Protein AF-A0A7V8DCY7-F1 (afdb_monomer_lite)

Radius of gyration: 18.07 Å; chains: 1; bounding box: 47×46×44 Å

Secondary structure (DSSP, 8-state):
---TT-SSSS--TTGGGEEEE-SSEEEEEEPTT--SS--TT----HHHHGGGG-TT-SS--EESS---TT--EEEEEESSHHHHHHHHHHHHTT-----EEEEEES--SSSEEEEE--EEEEE-STT-EEEEE-TTTPBP-EEEEEEEEEETTEEEEEEEESS--TTHHHH-

Foldseek 3Di:
DDDPQDDDPDRPDQVVQFPDDDPWKTKGFFAAQAFQDDDPVRDDHPVVCQVSVLPPPPDGWAFLDGDGRRDTGITMTTNDPVSSVVSVVCVVVLVDKDKDKDKDFADDPDQKDKDWFFWDWADDPPRDIDIEGDPPPGHTWMKIWGFPDDDDRMTIIIIITSDDDVCRVVRD

pLDDT: mean 90.4, std 14.46, range [32.84, 98.56]

Sequence (172 aa):
MTMPFCEGANDSGLAGRVLYRDAMMLILNKPAGMPVHAGPSGEITLEHGLDSLRFGLPTRPGLAHRLDRDTSGCLVLGRHRRALRRLGQLFIARRVEKTYWAVVQGEPDDAVGTIDLPLAKVSLHKSRWQMKVDTTVGQTAITDYRVVARRGGLTWLALHPRTGRTHQIRVH

Structure (mmCIF, N/CA/C/O backbone):
data_AF-A0A7V8DCY7-F1
#
_entry.id   AF-A0A7V8DCY7-F1
#
loop_
_atom_site.group_PDB
_atom_site.id
_atom_site.type_symbol
_atom_site.label_atom_id
_atom_site.label_alt_id
_atom_site.label_comp_id
_atom_site.label_asym_id
_atom_site.label_entity_id
_atom_site.label_seq_id
_atom_site.pdbx_PDB_ins_code
_atom_site.Cartn_x
_atom_site.Cartn_y
_atom_site.Cartn_z
_atom_site.occupancy
_atom_site.B_iso_or_equiv
_atom_site.auth_seq_id
_atom_site.auth_comp_id
_atom_site.auth_asym_id
_atom_site.auth_atom_id
_atom_site.pdbx_PDB_model_num
ATOM 1 N N . MET A 1 1 ? 26.398 -19.282 1.207 1.00 38.00 1 MET A N 1
ATOM 2 C CA . MET A 1 1 ? 25.401 -18.279 1.630 1.00 38.00 1 MET A CA 1
ATOM 3 C C . MET A 1 1 ? 24.200 -18.424 0.712 1.00 38.00 1 MET A C 1
ATOM 5 O O . MET A 1 1 ? 24.198 -17.897 -0.391 1.00 38.00 1 MET A O 1
ATOM 9 N N . THR A 1 2 ? 23.261 -19.282 1.090 1.00 32.84 2 THR A N 1
ATOM 10 C CA . THR A 1 2 ? 22.045 -19.582 0.330 1.00 32.84 2 THR A CA 1
ATOM 11 C C . THR A 1 2 ? 21.127 -18.363 0.379 1.00 32.84 2 THR A C 1
ATOM 13 O O . THR A 1 2 ? 20.777 -17.887 1.456 1.00 32.84 2 THR A O 1
ATOM 16 N N . MET A 1 3 ? 20.794 -17.812 -0.787 1.00 41.66 3 MET A N 1
ATOM 17 C CA . MET A 1 3 ? 19.775 -16.769 -0.914 1.00 41.66 3 MET A CA 1
ATOM 18 C C . MET A 1 3 ? 18.434 -17.326 -0.399 1.00 41.66 3 MET A C 1
ATOM 20 O O . MET A 1 3 ? 18.164 -18.506 -0.623 1.00 41.66 3 MET A O 1
ATOM 24 N N . PRO A 1 4 ? 17.568 -16.522 0.243 1.00 47.72 4 PRO A N 1
ATOM 25 C CA . PRO A 1 4 ? 16.349 -16.997 0.912 1.00 47.72 4 PRO A CA 1
ATOM 26 C C . PRO A 1 4 ? 15.229 -17.431 -0.059 1.00 47.72 4 PRO A C 1
ATOM 28 O O . PRO A 1 4 ? 14.056 -17.408 0.299 1.00 47.72 4 PRO A O 1
ATOM 31 N N . PHE A 1 5 ? 15.566 -17.778 -1.304 1.00 51.97 5 PHE A N 1
ATOM 32 C CA . PHE A 1 5 ? 14.606 -18.189 -2.328 1.00 51.97 5 PHE A CA 1
ATOM 33 C C . PHE A 1 5 ? 14.240 -19.680 -2.254 1.00 51.97 5 PHE A C 1
ATOM 35 O O . PHE A 1 5 ? 13.177 -20.059 -2.733 1.00 51.97 5 PHE A O 1
ATOM 42 N N . CYS A 1 6 ? 15.014 -20.509 -1.549 1.00 42.25 6 CYS A N 1
ATOM 43 C CA . CYS A 1 6 ? 14.731 -21.939 -1.461 1.00 42.25 6 CYS A CA 1
ATOM 44 C C . CYS A 1 6 ? 14.059 -22.327 -0.139 1.00 42.25 6 CYS A C 1
ATOM 46 O O . CYS A 1 6 ? 14.753 -22.528 0.850 1.00 42.25 6 CYS A O 1
ATOM 48 N N . GLU A 1 7 ? 12.733 -22.493 -0.157 1.00 36.22 7 GLU A N 1
ATOM 49 C CA . GLU A 1 7 ? 12.062 -23.680 0.405 1.00 36.22 7 GLU A CA 1
ATOM 50 C C . GLU A 1 7 ? 10.576 -23.710 -0.008 1.00 36.22 7 GLU A C 1
ATOM 52 O O . GLU A 1 7 ? 9.748 -22.933 0.466 1.00 36.22 7 GLU A O 1
ATOM 57 N N . GLY A 1 8 ? 10.256 -24.609 -0.946 1.00 33.50 8 GLY A N 1
ATOM 58 C CA . GLY A 1 8 ? 8.914 -24.863 -1.480 1.00 33.50 8 GLY A CA 1
ATOM 59 C C . GLY A 1 8 ? 8.964 -25.217 -2.970 1.00 33.50 8 GLY A C 1
ATOM 60 O O . GLY A 1 8 ? 9.454 -24.431 -3.773 1.00 33.50 8 GLY A O 1
ATOM 61 N N . ALA A 1 9 ? 8.508 -26.418 -3.334 1.00 37.97 9 ALA A N 1
ATOM 62 C CA . ALA A 1 9 ? 8.614 -27.001 -4.676 1.00 37.97 9 ALA A CA 1
ATOM 63 C C . ALA A 1 9 ? 8.149 -26.040 -5.801 1.00 37.97 9 ALA A C 1
ATOM 65 O O . ALA A 1 9 ? 7.036 -25.523 -5.741 1.00 37.97 9 ALA A O 1
ATOM 66 N N . ASN A 1 10 ? 8.996 -25.854 -6.827 1.00 41.66 10 ASN A N 1
ATOM 67 C CA . ASN A 1 10 ? 8.960 -24.841 -7.908 1.00 41.66 10 ASN A CA 1
ATOM 68 C C . ASN A 1 10 ? 9.495 -23.437 -7.545 1.00 41.66 10 ASN A C 1
ATOM 70 O O . ASN A 1 10 ? 8.791 -22.435 -7.694 1.00 41.66 10 ASN A O 1
ATOM 74 N N . ASP A 1 11 ? 10.773 -23.327 -7.159 1.00 47.84 11 ASP A N 1
ATOM 75 C CA . ASP A 1 11 ? 11.427 -22.022 -6.982 1.00 47.84 11 ASP A CA 1
ATOM 76 C C . ASP A 1 11 ? 11.676 -21.324 -8.333 1.00 47.84 11 ASP A C 1
ATOM 78 O O . ASP A 1 11 ? 12.692 -21.503 -9.002 1.00 47.84 11 ASP A O 1
ATOM 82 N N . SER A 1 12 ? 10.700 -20.522 -8.752 1.00 60.16 12 SER A N 1
ATOM 83 C CA . SER A 1 12 ? 10.830 -19.549 -9.843 1.00 60.16 12 SER A CA 1
ATOM 84 C C . SER A 1 12 ? 11.024 -18.121 -9.303 1.00 60.16 12 SER A C 1
ATOM 86 O O . SER A 1 12 ? 10.757 -17.140 -10.003 1.00 60.16 12 SER A O 1
ATOM 88 N N . GLY A 1 13 ? 11.485 -17.976 -8.051 1.00 83.38 13 GLY A N 1
ATOM 89 C CA . GLY A 1 13 ? 11.756 -16.693 -7.409 1.00 83.38 13 GLY A CA 1
ATOM 90 C C . GLY A 1 13 ? 10.563 -15.731 -7.454 1.00 83.38 13 GLY A C 1
ATOM 91 O O . GLY A 1 13 ? 9.409 -16.108 -7.239 1.00 83.38 13 GLY A O 1
ATOM 92 N N . LEU A 1 14 ? 10.816 -14.455 -7.764 1.00 89.12 14 LEU A N 1
ATOM 93 C CA . LEU A 1 14 ? 9.737 -13.478 -7.968 1.00 89.12 14 LEU A CA 1
ATOM 94 C C . LEU A 1 14 ? 8.879 -13.776 -9.207 1.00 89.12 14 LEU A C 1
ATOM 96 O O . LEU A 1 14 ? 7.719 -13.363 -9.240 1.00 89.12 14 LEU A O 1
ATOM 100 N N . ALA A 1 15 ? 9.410 -14.471 -10.218 1.00 91.94 15 ALA A N 1
ATOM 101 C CA . ALA A 1 15 ? 8.666 -14.760 -11.443 1.00 91.94 15 ALA A CA 1
ATOM 102 C C . ALA A 1 15 ? 7.483 -15.703 -11.175 1.00 91.94 15 ALA A C 1
ATOM 104 O O . ALA A 1 15 ? 6.398 -15.478 -11.708 1.00 91.94 15 ALA A O 1
ATOM 105 N N . GLY A 1 16 ? 7.648 -16.669 -10.263 1.00 93.50 16 GLY A N 1
ATOM 106 C CA . GLY A 1 16 ? 6.566 -17.545 -9.793 1.00 93.50 16 GLY A CA 1
ATOM 107 C C . GLY A 1 16 ? 5.458 -16.826 -9.011 1.00 93.50 16 GLY A C 1
ATOM 108 O O . GLY A 1 16 ? 4.419 -17.411 -8.723 1.00 93.50 16 GLY A O 1
ATOM 109 N N . ARG A 1 17 ? 5.648 -15.544 -8.668 1.00 95.31 17 ARG A N 1
ATOM 110 C CA . ARG A 1 17 ? 4.681 -14.717 -7.926 1.00 95.31 17 ARG A CA 1
ATOM 111 C C . ARG A 1 17 ? 3.941 -13.715 -8.811 1.00 95.31 17 ARG A C 1
ATOM 113 O O . ARG A 1 17 ? 3.215 -12.872 -8.286 1.00 95.31 17 ARG A O 1
ATOM 120 N N . VAL A 1 18 ? 4.127 -13.758 -10.129 1.00 97.31 18 VAL A N 1
ATOM 121 C CA . VAL A 1 18 ? 3.434 -12.862 -11.062 1.00 97.31 18 VAL A CA 1
ATOM 122 C C . VAL A 1 18 ? 1.967 -13.278 -11.184 1.00 97.31 18 VAL A C 1
ATOM 124 O O . VAL A 1 18 ? 1.658 -14.347 -11.694 1.00 97.31 18 VAL A O 1
ATOM 127 N N . LEU A 1 19 ? 1.063 -12.405 -10.738 1.00 98.19 19 LEU A N 1
ATOM 128 C CA . LEU A 1 19 ? -0.389 -12.552 -10.887 1.00 98.19 19 LEU A CA 1
ATOM 129 C C . LEU A 1 19 ? -0.879 -12.067 -12.252 1.00 98.19 19 LEU A C 1
ATOM 131 O O . LEU A 1 19 ? -1.858 -12.576 -12.786 1.00 98.19 19 LEU A O 1
ATOM 135 N N . TYR A 1 20 ? -0.216 -11.051 -12.804 1.00 98.38 20 TYR A N 1
ATOM 136 C CA . TYR A 1 20 ? -0.588 -10.450 -14.080 1.00 98.38 20 TYR A CA 1
ATOM 137 C C . TYR A 1 20 ? 0.631 -9.845 -14.773 1.00 98.38 20 TYR A C 1
ATOM 139 O O . TYR A 1 20 ? 1.508 -9.269 -14.121 1.00 98.38 20 TYR A O 1
ATOM 147 N N . ARG A 1 21 ? 0.666 -9.941 -16.104 1.00 97.81 21 ARG A N 1
ATOM 148 C CA . ARG A 1 21 ? 1.699 -9.351 -16.958 1.00 97.81 21 ARG A CA 1
ATOM 149 C C . ARG A 1 21 ? 1.102 -8.917 -18.289 1.00 97.81 21 ARG A C 1
ATOM 151 O O . ARG A 1 21 ? 0.594 -9.751 -19.029 1.00 97.81 21 ARG A O 1
ATOM 158 N N . ASP A 1 22 ? 1.300 -7.653 -18.642 1.00 97.06 22 ASP A N 1
ATOM 159 C CA . ASP A 1 22 ? 1.070 -7.136 -19.994 1.00 97.06 22 ASP A CA 1
ATOM 160 C C . ASP A 1 22 ? 2.268 -6.303 -20.474 1.00 97.06 22 ASP A C 1
ATOM 162 O O . ASP A 1 22 ? 3.339 -6.339 -19.866 1.00 97.06 22 ASP A O 1
ATOM 166 N N . ALA A 1 23 ? 2.131 -5.576 -21.584 1.00 95.62 23 ALA A N 1
ATOM 167 C CA . ALA A 1 23 ? 3.198 -4.730 -22.122 1.00 95.62 23 ALA A CA 1
ATOM 168 C C . ALA A 1 23 ? 3.614 -3.580 -21.177 1.00 95.62 23 ALA A C 1
ATOM 170 O O . ALA A 1 23 ? 4.762 -3.139 -21.212 1.00 95.62 23 ALA A O 1
ATOM 171 N N . MET A 1 24 ? 2.705 -3.111 -20.322 1.00 96.31 24 MET A N 1
ATOM 172 C CA . MET A 1 24 ? 2.863 -1.929 -19.478 1.00 96.31 24 MET A CA 1
ATOM 173 C C . MET A 1 24 ? 3.286 -2.275 -18.048 1.00 96.31 24 MET A C 1
ATOM 175 O O . MET A 1 24 ? 4.144 -1.594 -17.480 1.00 96.31 24 MET A O 1
ATOM 179 N N . MET A 1 25 ? 2.694 -3.302 -17.442 1.00 97.75 25 MET A N 1
ATOM 180 C CA . MET A 1 25 ? 2.800 -3.560 -16.009 1.00 97.75 25 MET A CA 1
ATOM 181 C C . MET A 1 25 ? 2.947 -5.037 -15.650 1.00 97.75 25 MET A C 1
ATOM 183 O O . MET A 1 25 ? 2.635 -5.941 -16.428 1.00 97.75 25 MET A O 1
ATOM 187 N N . LEU A 1 26 ? 3.426 -5.254 -14.428 1.00 98.25 26 LEU A N 1
ATOM 188 C CA . LEU A 1 26 ? 3.359 -6.525 -13.717 1.00 98.25 26 LEU A CA 1
ATOM 189 C C . LEU A 1 26 ? 2.562 -6.316 -12.431 1.00 98.25 26 LEU A C 1
ATOM 191 O O . LEU A 1 26 ? 2.677 -5.263 -11.802 1.00 98.25 26 LEU A O 1
ATOM 195 N N . ILE A 1 27 ? 1.814 -7.330 -12.011 1.00 98.31 27 ILE A N 1
ATOM 196 C CA . ILE A 1 27 ? 1.249 -7.401 -10.663 1.00 98.31 27 ILE A CA 1
ATOM 197 C C . ILE A 1 27 ? 1.851 -8.623 -9.988 1.00 98.31 27 ILE A C 1
ATOM 199 O O . ILE A 1 27 ? 1.743 -9.732 -10.507 1.00 98.31 27 ILE A O 1
ATOM 203 N N . LEU A 1 28 ? 2.500 -8.416 -8.846 1.00 97.88 28 LEU A N 1
ATOM 204 C CA . LEU A 1 28 ? 3.056 -9.485 -8.025 1.00 97.88 28 LEU A CA 1
ATOM 205 C C . LEU A 1 28 ? 2.138 -9.808 -6.851 1.00 97.88 28 LEU A C 1
ATOM 207 O O . LEU A 1 28 ? 1.537 -8.906 -6.271 1.00 97.88 28 LEU A O 1
ATOM 211 N N . ASN A 1 29 ? 2.129 -11.071 -6.434 1.00 97.56 29 ASN A N 1
ATOM 212 C CA . ASN A 1 29 ? 1.706 -11.479 -5.102 1.00 97.56 29 ASN A CA 1
ATOM 213 C C . ASN A 1 29 ? 2.886 -11.334 -4.128 1.00 97.56 29 ASN A C 1
ATOM 215 O O . ASN A 1 29 ? 3.695 -12.259 -3.962 1.00 97.56 29 ASN A O 1
ATOM 219 N N . LYS A 1 30 ? 3.023 -10.154 -3.511 1.00 96.25 30 LYS A N 1
ATOM 220 C CA . LYS A 1 30 ? 4.075 -9.896 -2.523 1.00 96.25 30 LYS A CA 1
ATOM 221 C C . LYS A 1 30 ? 3.838 -10.772 -1.285 1.00 96.25 30 LYS A C 1
ATOM 223 O O . LYS A 1 30 ? 2.760 -10.685 -0.697 1.00 96.25 30 LYS A O 1
ATOM 228 N N . PRO A 1 31 ? 4.826 -11.562 -0.827 1.00 94.44 31 PRO A N 1
ATOM 229 C CA . PRO A 1 31 ? 4.712 -12.257 0.450 1.00 94.44 31 PRO A CA 1
ATOM 230 C C . PRO A 1 31 ? 4.759 -11.269 1.625 1.00 94.44 31 PRO A C 1
ATOM 232 O O . PRO A 1 31 ? 5.367 -10.196 1.536 1.00 94.44 31 PRO A O 1
ATOM 235 N N . ALA A 1 32 ? 4.145 -11.642 2.747 1.00 93.44 32 ALA A N 1
ATOM 236 C CA . ALA A 1 32 ? 4.384 -10.975 4.025 1.00 93.44 32 ALA A CA 1
ATOM 237 C C . ALA A 1 32 ? 5.833 -11.220 4.492 1.00 93.44 32 ALA A C 1
ATOM 239 O O . ALA A 1 32 ? 6.480 -12.174 4.063 1.00 93.44 32 ALA A O 1
ATOM 240 N N . GLY A 1 33 ? 6.362 -10.336 5.336 1.00 91.50 33 GLY A N 1
ATOM 241 C CA . GLY A 1 33 ? 7.722 -10.414 5.877 1.00 91.50 33 GLY A CA 1
ATOM 242 C C . GLY A 1 33 ? 8.816 -9.889 4.941 1.00 91.50 33 GLY A C 1
ATOM 243 O O . GLY A 1 33 ? 9.933 -9.661 5.393 1.00 91.50 33 GLY A O 1
ATOM 244 N N . MET A 1 34 ? 8.506 -9.631 3.666 1.00 90.56 34 MET A N 1
ATOM 245 C CA . MET A 1 34 ? 9.460 -9.095 2.694 1.00 90.56 34 MET A CA 1
ATOM 246 C C . MET A 1 34 ? 9.287 -7.576 2.522 1.00 90.56 34 MET A C 1
ATOM 248 O O . MET A 1 34 ? 8.226 -7.130 2.054 1.00 90.56 34 MET A O 1
ATOM 252 N N . PRO A 1 35 ? 10.304 -6.760 2.853 1.00 91.56 35 PRO A N 1
ATOM 253 C CA . PRO A 1 35 ? 10.268 -5.326 2.609 1.00 91.56 35 PRO A CA 1
ATOM 254 C C . PRO A 1 35 ? 10.375 -5.026 1.111 1.00 91.56 35 PRO A C 1
ATOM 256 O O . PRO A 1 35 ? 11.078 -5.700 0.358 1.00 91.56 35 PRO A O 1
ATOM 259 N N . VAL A 1 36 ? 9.663 -3.988 0.670 1.00 91.44 36 VAL A N 1
ATOM 260 C CA . VAL A 1 36 ? 9.699 -3.550 -0.731 1.00 91.44 36 VAL A CA 1
ATOM 261 C C . VAL A 1 36 ? 10.990 -2.785 -1.038 1.00 91.44 36 VAL A C 1
ATOM 263 O O . VAL A 1 36 ? 11.652 -3.106 -2.016 1.00 91.44 36 VAL A O 1
ATOM 266 N N . HIS A 1 37 ? 11.362 -1.834 -0.177 1.00 86.19 37 HIS A N 1
ATOM 267 C CA . HIS A 1 37 ? 12.534 -0.961 -0.310 1.00 86.19 37 HIS A CA 1
ATOM 268 C C . HIS A 1 37 ? 13.461 -1.094 0.898 1.00 86.19 37 HIS A C 1
ATOM 270 O O . HIS A 1 37 ? 13.004 -1.482 1.977 1.00 86.19 37 HIS A O 1
ATOM 276 N N . ALA A 1 38 ? 14.737 -0.735 0.726 1.00 78.88 38 ALA A N 1
ATOM 277 C CA . ALA A 1 38 ? 15.737 -0.810 1.789 1.00 78.88 38 ALA A CA 1
ATOM 278 C C . ALA A 1 38 ? 15.348 0.074 2.983 1.00 78.88 38 ALA A C 1
ATOM 280 O O . ALA A 1 38 ? 15.096 1.273 2.844 1.00 78.88 38 ALA A O 1
ATOM 281 N N . GLY A 1 39 ? 15.282 -0.545 4.161 1.00 72.38 39 GLY A N 1
ATOM 282 C CA . GLY A 1 39 ? 15.189 0.152 5.437 1.00 72.38 39 GLY A CA 1
ATOM 2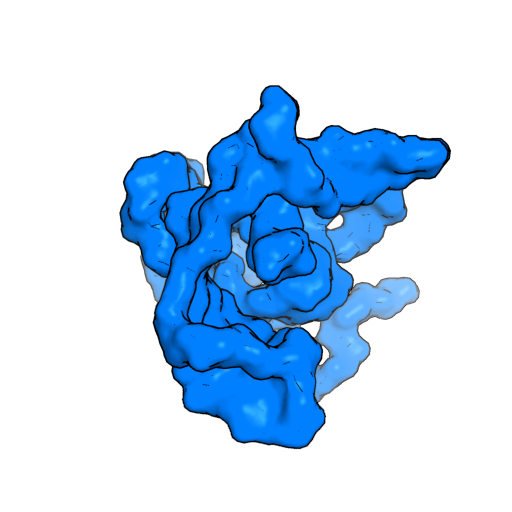83 C C . GLY A 1 39 ? 16.575 0.470 6.015 1.00 72.38 39 GLY A C 1
ATOM 284 O O . GLY A 1 39 ? 17.591 0.069 5.446 1.00 72.38 39 GLY A O 1
ATOM 285 N N . PRO A 1 40 ? 16.637 1.131 7.186 1.00 67.12 40 PRO A N 1
ATOM 286 C CA . PRO A 1 40 ? 17.898 1.450 7.872 1.00 67.12 40 PRO A CA 1
ATOM 287 C C . PRO A 1 40 ? 18.753 0.222 8.228 1.00 67.12 40 PRO A C 1
ATOM 289 O O . PRO A 1 40 ? 19.946 0.341 8.470 1.00 67.12 40 PRO A O 1
ATOM 292 N N . SER A 1 41 ? 18.124 -0.949 8.286 1.00 68.75 41 SER A N 1
ATOM 293 C CA . SER A 1 41 ? 18.682 -2.260 8.622 1.00 68.75 41 SER A CA 1
ATOM 294 C C . SER A 1 41 ? 19.491 -2.913 7.496 1.00 68.75 41 SER A C 1
ATOM 296 O O . SER A 1 41 ? 20.135 -3.925 7.754 1.00 68.75 41 SER A O 1
ATOM 298 N N . GLY A 1 42 ? 19.448 -2.391 6.260 1.00 72.19 42 GLY A N 1
ATOM 299 C CA . GLY A 1 42 ? 20.180 -2.971 5.121 1.00 72.19 42 GLY A CA 1
ATOM 300 C C . GLY A 1 42 ? 19.711 -4.376 4.711 1.00 72.19 42 GLY A C 1
ATOM 301 O O . GLY A 1 42 ? 20.457 -5.121 4.085 1.00 72.19 42 GLY A O 1
ATOM 302 N N . GLU A 1 43 ? 18.491 -4.757 5.093 1.00 80.50 43 GLU A N 1
ATOM 303 C CA . GLU A 1 43 ? 17.914 -6.074 4.814 1.00 80.50 43 GLU A CA 1
ATOM 304 C C . GLU A 1 43 ? 17.622 -6.298 3.315 1.00 80.50 43 GLU A C 1
ATOM 306 O O . GLU A 1 43 ? 17.440 -5.350 2.548 1.00 80.50 43 GLU A O 1
ATOM 311 N N . ILE A 1 44 ? 17.568 -7.569 2.892 1.00 84.62 44 ILE A N 1
ATOM 312 C CA . ILE A 1 44 ? 17.211 -7.947 1.516 1.00 84.62 44 ILE A CA 1
ATOM 313 C C . ILE A 1 44 ? 15.754 -7.556 1.249 1.00 84.62 44 ILE A C 1
ATOM 315 O O . ILE A 1 44 ? 14.848 -7.858 2.024 1.00 84.62 44 ILE A O 1
ATOM 319 N N . THR A 1 45 ? 15.528 -6.907 0.111 1.00 92.06 45 THR A N 1
ATOM 320 C CA . THR A 1 45 ? 14.223 -6.371 -0.301 1.00 92.06 45 THR A CA 1
ATOM 321 C C . THR A 1 45 ? 13.781 -6.936 -1.639 1.00 92.06 45 THR A C 1
ATOM 323 O O . THR A 1 45 ? 14.593 -7.433 -2.421 1.00 92.06 45 THR A O 1
ATOM 326 N N . LEU A 1 46 ? 12.494 -6.773 -1.949 1.00 93.06 46 LEU A N 1
ATOM 327 C CA . LEU A 1 46 ? 11.932 -7.139 -3.247 1.00 93.06 46 LEU A CA 1
ATOM 328 C C . LEU A 1 46 ? 12.653 -6.441 -4.415 1.00 93.06 46 LEU A C 1
ATOM 330 O O . LEU A 1 46 ? 12.821 -7.048 -5.471 1.00 93.06 46 LEU A O 1
ATOM 334 N N . GLU A 1 47 ? 13.141 -5.207 -4.224 1.00 92.88 47 GLU A N 1
ATOM 335 C CA . GLU A 1 47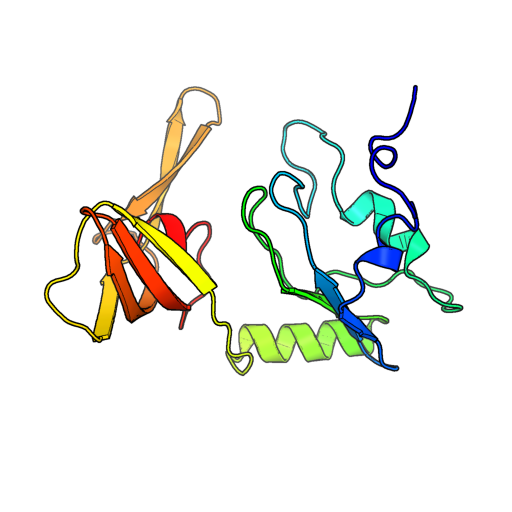 ? 13.915 -4.475 -5.240 1.00 92.88 47 GLU A CA 1
ATOM 336 C C . GLU A 1 47 ? 15.162 -5.205 -5.739 1.00 92.88 47 GLU A C 1
ATOM 338 O O . GLU A 1 47 ? 15.534 -5.034 -6.902 1.00 92.88 47 GLU A O 1
ATOM 343 N N . HIS A 1 48 ? 15.790 -6.029 -4.898 1.00 91.06 48 HIS A N 1
ATOM 344 C CA . HIS A 1 48 ? 16.973 -6.800 -5.282 1.00 91.06 48 HIS A CA 1
ATOM 345 C C . HIS A 1 48 ? 16.642 -7.891 -6.308 1.00 91.06 48 HIS A C 1
ATOM 347 O O . HIS A 1 48 ? 17.494 -8.265 -7.107 1.00 91.06 48 HIS A O 1
ATOM 353 N N . GLY A 1 49 ? 15.399 -8.380 -6.327 1.00 91.75 49 GLY A N 1
ATOM 354 C CA . GLY A 1 49 ? 14.956 -9.417 -7.258 1.00 91.75 49 GLY A CA 1
ATOM 355 C C . GLY A 1 49 ? 14.362 -8.888 -8.567 1.00 91.75 49 GLY A C 1
ATOM 356 O O . GLY A 1 49 ? 14.079 -9.690 -9.457 1.00 91.75 49 GLY A O 1
ATOM 357 N N . LEU A 1 50 ? 14.147 -7.573 -8.721 1.00 94.50 50 LEU A N 1
ATOM 358 C CA . LEU A 1 50 ? 13.402 -7.017 -9.865 1.00 94.50 50 LEU A CA 1
ATOM 359 C C . LEU A 1 50 ? 14.069 -7.271 -11.222 1.00 94.50 50 LEU A C 1
ATOM 361 O O . LEU A 1 50 ? 13.379 -7.307 -12.239 1.00 94.50 50 LEU A O 1
ATOM 365 N N . ASP A 1 51 ? 15.383 -7.492 -11.259 1.00 94.50 51 ASP A N 1
ATOM 366 C CA . ASP A 1 51 ? 16.085 -7.852 -12.494 1.00 94.50 51 ASP A CA 1
ATOM 367 C C . ASP A 1 51 ? 15.608 -9.183 -13.091 1.00 94.50 51 ASP A C 1
ATOM 369 O O . ASP A 1 51 ? 15.538 -9.310 -14.313 1.00 94.50 51 ASP A O 1
ATOM 373 N N . SER A 1 52 ? 15.160 -10.130 -12.260 1.00 94.69 52 SER A N 1
ATOM 374 C CA . SER A 1 52 ? 14.562 -11.391 -12.731 1.00 94.69 52 SER A CA 1
ATOM 375 C C . SER A 1 52 ? 13.225 -11.196 -13.466 1.00 94.69 52 SER A C 1
ATOM 377 O O . SER A 1 52 ? 12.766 -12.083 -14.180 1.00 94.69 52 SER A O 1
ATOM 379 N N . LEU A 1 53 ? 12.607 -10.015 -13.345 1.00 96.06 53 LEU A N 1
ATOM 380 C CA . LEU A 1 53 ? 11.285 -9.693 -13.890 1.00 96.06 53 LEU A CA 1
ATOM 381 C C . LEU A 1 53 ? 11.339 -8.873 -15.188 1.00 96.06 53 LEU A C 1
ATOM 383 O O . LEU A 1 53 ? 10.352 -8.253 -15.587 1.00 96.06 53 LEU A O 1
ATOM 387 N N . ARG A 1 54 ? 12.490 -8.847 -15.868 1.00 95.56 54 ARG A N 1
ATOM 388 C CA . ARG A 1 54 ? 12.663 -8.142 -17.151 1.00 95.56 54 ARG A CA 1
ATOM 389 C C . ARG A 1 54 ? 11.766 -8.697 -18.251 1.00 95.56 54 ARG A C 1
ATOM 391 O O . ARG A 1 54 ? 11.227 -7.929 -19.049 1.00 95.56 54 ARG A O 1
ATOM 398 N N . PHE A 1 55 ? 11.616 -10.023 -18.303 1.00 94.44 55 PHE A N 1
ATOM 399 C CA . PHE A 1 55 ? 10.868 -10.725 -19.352 1.00 94.44 55 PHE A CA 1
ATOM 400 C C . PHE A 1 55 ? 11.231 -10.223 -20.762 1.00 94.44 55 PHE A C 1
ATOM 402 O O . PHE A 1 55 ? 10.360 -9.787 -21.516 1.00 94.44 55 PHE A O 1
ATOM 409 N N . GLY A 1 56 ? 12.532 -10.219 -21.070 1.00 91.56 56 GLY A N 1
ATOM 410 C CA . GLY A 1 56 ? 13.078 -9.790 -22.363 1.00 91.56 56 GLY A CA 1
ATOM 411 C C . GLY A 1 56 ? 13.261 -8.278 -22.542 1.00 91.56 56 GLY A C 1
ATOM 412 O O . GLY A 1 56 ? 13.746 -7.857 -23.586 1.00 91.56 56 GLY A O 1
ATOM 413 N N . LEU A 1 57 ? 12.903 -7.446 -21.556 1.00 93.81 57 LEU A N 1
ATOM 414 C CA . LEU A 1 57 ? 13.092 -5.994 -21.645 1.00 93.81 57 LEU A CA 1
ATOM 415 C C . LEU A 1 57 ? 14.497 -5.540 -21.202 1.00 93.81 57 LEU A C 1
ATOM 417 O O . LEU A 1 57 ? 15.069 -6.099 -20.258 1.00 93.81 57 LEU A O 1
ATOM 421 N N . PRO A 1 58 ? 15.035 -4.464 -21.815 1.00 92.75 58 PRO A N 1
ATOM 422 C CA . PRO A 1 58 ? 16.375 -3.954 -21.512 1.00 92.75 58 PRO A CA 1
ATOM 423 C C . PRO A 1 58 ? 16.468 -3.289 -20.137 1.00 92.75 58 PRO A C 1
ATOM 425 O O . PRO A 1 58 ? 17.560 -3.129 -19.594 1.00 92.75 58 PRO A O 1
ATOM 428 N N . THR A 1 59 ? 15.336 -2.915 -19.542 1.00 92.81 59 THR A N 1
ATOM 429 C CA . THR A 1 59 ? 15.265 -2.332 -18.203 1.00 92.81 59 THR A CA 1
ATOM 430 C C . THR A 1 59 ? 14.430 -3.211 -17.295 1.00 92.81 59 THR A C 1
ATOM 432 O O . THR A 1 59 ? 13.368 -3.691 -17.697 1.00 92.81 59 THR A O 1
ATOM 435 N N . ARG A 1 60 ? 14.882 -3.380 -16.050 1.00 95.31 60 ARG A N 1
ATOM 436 C CA . ARG A 1 60 ? 14.059 -3.993 -15.010 1.00 95.31 60 ARG A CA 1
ATOM 437 C C . ARG A 1 60 ? 12.804 -3.149 -14.752 1.00 95.31 60 ARG A C 1
ATOM 439 O O . ARG A 1 60 ? 12.865 -1.921 -14.890 1.00 95.31 60 ARG A O 1
ATOM 446 N N . PRO A 1 61 ? 11.678 -3.774 -14.383 1.00 97.31 61 PRO A N 1
ATOM 447 C CA . PRO A 1 61 ? 10.504 -3.039 -13.944 1.00 97.31 61 PRO A CA 1
ATOM 448 C C . PRO A 1 61 ? 10.809 -2.231 -12.674 1.00 97.31 61 PRO A C 1
ATOM 450 O O . PRO A 1 61 ? 11.700 -2.578 -11.900 1.00 97.31 61 PRO A O 1
ATOM 453 N N . GLY A 1 62 ? 10.056 -1.156 -12.452 1.00 96.94 62 GLY A N 1
ATOM 454 C CA . GLY A 1 62 ? 10.117 -0.361 -11.223 1.00 96.94 62 GLY A CA 1
ATOM 455 C C . GLY A 1 62 ? 8.827 -0.447 -10.416 1.00 96.94 62 GLY A C 1
ATOM 456 O O . GLY A 1 62 ? 7.797 -0.897 -10.916 1.00 96.94 62 GLY A O 1
ATOM 457 N N . LEU A 1 63 ? 8.864 0.034 -9.179 1.00 96.12 63 LEU A N 1
ATOM 458 C CA . LEU A 1 63 ? 7.721 0.035 -8.268 1.00 96.12 63 LEU A CA 1
ATOM 459 C C . LEU A 1 63 ? 6.785 1.213 -8.551 1.00 96.12 63 LEU A C 1
ATOM 461 O O . LEU A 1 63 ? 7.220 2.362 -8.576 1.00 96.12 63 LEU A O 1
ATOM 465 N N . ALA A 1 64 ? 5.495 0.934 -8.758 1.00 96.06 64 ALA A N 1
ATOM 466 C CA . ALA A 1 64 ? 4.479 1.981 -8.901 1.00 96.06 64 ALA A CA 1
ATOM 467 C C . ALA A 1 64 ? 3.929 2.455 -7.546 1.00 96.06 64 ALA A C 1
ATOM 469 O O . ALA A 1 64 ? 3.489 3.595 -7.414 1.00 96.06 64 ALA A O 1
ATOM 470 N N . HIS A 1 65 ? 3.958 1.577 -6.545 1.00 93.44 65 HIS A N 1
ATOM 471 C CA . HIS A 1 65 ? 3.639 1.864 -5.151 1.00 93.44 65 HIS A CA 1
ATOM 472 C C . HIS A 1 65 ? 4.396 0.883 -4.249 1.00 93.44 65 HIS A C 1
ATOM 474 O O . HIS A 1 65 ? 5.113 0.003 -4.724 1.00 93.44 65 HIS A O 1
ATOM 480 N N . ARG A 1 66 ? 4.206 1.021 -2.937 1.00 92.88 66 ARG A N 1
ATOM 481 C CA . ARG A 1 66 ? 4.747 0.110 -1.927 1.00 92.88 66 ARG A CA 1
ATOM 482 C C . ARG A 1 66 ? 3.632 -0.543 -1.119 1.00 92.88 66 ARG A C 1
ATOM 484 O O . ARG A 1 66 ? 2.517 -0.028 -1.045 1.00 92.88 66 ARG A O 1
ATOM 491 N N . LEU A 1 67 ? 3.983 -1.660 -0.500 1.00 94.06 67 LEU A N 1
ATOM 492 C CA . LEU A 1 67 ? 3.269 -2.292 0.603 1.00 94.06 67 LEU A CA 1
ATOM 493 C C . LEU A 1 67 ? 4.229 -2.357 1.793 1.00 94.06 67 LEU A C 1
ATOM 495 O O . LEU A 1 67 ? 5.450 -2.377 1.602 1.00 94.06 67 LEU A O 1
ATOM 499 N N . ASP A 1 68 ? 3.694 -2.374 3.010 1.00 91.81 68 ASP A N 1
ATOM 500 C CA . ASP A 1 68 ? 4.521 -2.558 4.200 1.00 91.81 68 ASP A CA 1
ATOM 501 C C . ASP A 1 68 ? 5.132 -3.967 4.221 1.00 91.81 68 ASP A C 1
ATOM 503 O O . ASP A 1 68 ? 4.668 -4.881 3.531 1.00 91.81 68 ASP A O 1
ATOM 507 N N . ARG A 1 69 ? 6.202 -4.142 5.005 1.00 91.12 69 ARG A N 1
ATOM 508 C CA . ARG A 1 69 ? 6.956 -5.402 5.094 1.00 91.12 69 ARG A CA 1
ATOM 509 C C . ARG A 1 69 ? 6.033 -6.598 5.336 1.00 91.12 69 ARG A C 1
ATOM 511 O O . ARG A 1 69 ? 6.042 -7.550 4.557 1.00 91.12 69 ARG A O 1
ATOM 518 N N . ASP A 1 70 ? 5.179 -6.502 6.347 1.00 92.19 70 ASP A N 1
ATOM 519 C CA . ASP A 1 70 ? 4.306 -7.602 6.767 1.00 92.19 70 ASP A CA 1
ATOM 520 C C . ASP A 1 70 ? 2.960 -7.636 6.025 1.00 92.19 70 ASP A C 1
ATOM 522 O O . ASP A 1 70 ? 2.179 -8.562 6.205 1.00 92.19 70 ASP A O 1
ATOM 526 N N . THR A 1 71 ? 2.691 -6.670 5.142 1.00 95.62 71 THR A N 1
ATOM 527 C CA . THR A 1 71 ? 1.497 -6.679 4.286 1.00 95.62 71 THR A CA 1
ATOM 528 C C . THR A 1 71 ? 1.761 -7.523 3.047 1.00 95.62 71 THR A C 1
ATOM 530 O O . THR A 1 71 ? 2.676 -7.218 2.290 1.00 95.62 71 THR A O 1
ATOM 533 N N . SER A 1 72 ? 0.972 -8.567 2.807 1.00 97.06 72 SER A N 1
ATOM 534 C CA . SER A 1 72 ? 1.009 -9.350 1.566 1.00 97.06 72 SER A CA 1
ATOM 535 C C . SER A 1 72 ? 0.059 -8.789 0.498 1.00 97.06 72 SER A C 1
ATOM 537 O O . SER A 1 72 ? -0.734 -7.885 0.765 1.00 97.06 72 SER A O 1
ATOM 539 N N . GLY A 1 73 ? 0.136 -9.328 -0.721 1.00 97.38 73 GLY A N 1
ATOM 540 C CA . GLY A 1 73 ? -0.858 -9.101 -1.773 1.00 97.38 73 GLY A CA 1
ATOM 541 C C . GLY A 1 73 ? -0.333 -8.343 -2.989 1.00 97.38 73 GLY A C 1
ATOM 542 O O . GLY A 1 73 ? 0.862 -8.360 -3.286 1.00 97.38 73 GLY A O 1
ATOM 543 N N . CYS A 1 74 ? -1.249 -7.710 -3.722 1.00 98.06 74 CYS A N 1
ATOM 544 C CA . CYS A 1 74 ? -0.982 -7.122 -5.033 1.00 98.06 74 CYS A CA 1
ATOM 545 C C . CYS A 1 74 ? 0.006 -5.948 -4.962 1.00 98.06 74 CYS A C 1
ATOM 547 O O . CYS A 1 74 ? -0.296 -4.893 -4.401 1.00 98.06 74 CYS A O 1
ATOM 549 N N . LEU A 1 75 ? 1.168 -6.115 -5.593 1.00 97.75 75 LEU A N 1
ATOM 550 C CA . LEU A 1 75 ? 2.173 -5.071 -5.780 1.00 97.75 75 LEU A CA 1
ATOM 551 C C . LEU A 1 75 ? 2.348 -4.780 -7.271 1.00 97.75 75 LEU A C 1
ATOM 553 O O . LEU A 1 75 ? 2.766 -5.652 -8.034 1.00 97.75 75 LEU A O 1
ATOM 557 N N . VAL A 1 76 ? 2.037 -3.552 -7.681 1.00 98.19 76 VAL A N 1
ATOM 558 C CA . VAL A 1 76 ? 2.081 -3.131 -9.085 1.00 98.19 76 VAL A CA 1
ATOM 559 C C . VAL A 1 76 ? 3.464 -2.596 -9.449 1.00 98.19 76 VAL A C 1
ATOM 561 O O . VAL A 1 76 ? 4.007 -1.705 -8.787 1.00 98.19 76 VAL A O 1
ATOM 564 N N . LEU A 1 77 ? 4.002 -3.099 -10.559 1.00 98.25 77 LEU A N 1
ATOM 565 C CA . LEU A 1 77 ? 5.260 -2.668 -11.153 1.00 98.25 77 LEU A CA 1
ATOM 566 C C . LEU A 1 77 ? 5.037 -2.109 -12.559 1.00 98.25 77 LEU A C 1
ATOM 568 O O . LEU A 1 77 ? 4.310 -2.696 -13.356 1.00 98.25 77 LEU A O 1
ATOM 572 N N . GLY A 1 78 ? 5.714 -1.015 -12.903 1.00 98.25 78 GLY A N 1
ATOM 573 C CA . GLY A 1 78 ? 5.763 -0.518 -14.279 1.00 98.25 78 GLY A CA 1
ATOM 574 C C . GLY A 1 78 ? 6.951 -1.113 -15.030 1.00 98.25 78 GLY A C 1
ATOM 575 O O . GLY A 1 78 ? 8.083 -1.015 -14.562 1.00 98.25 78 GLY A O 1
ATOM 576 N N . ARG A 1 79 ? 6.718 -1.693 -16.212 1.00 97.62 79 ARG A N 1
ATOM 577 C CA . ARG A 1 79 ? 7.753 -2.391 -17.001 1.00 97.62 79 ARG A CA 1
ATOM 578 C C . ARG A 1 79 ? 8.765 -1.464 -17.677 1.00 97.62 79 ARG A C 1
ATOM 580 O O . ARG A 1 79 ? 9.846 -1.901 -18.051 1.00 97.62 79 ARG A O 1
ATOM 587 N N . HIS A 1 80 ? 8.419 -0.190 -17.833 1.00 97.12 80 HIS A N 1
ATOM 588 C CA . HIS A 1 80 ? 9.273 0.838 -18.425 1.00 97.12 80 HIS A CA 1
ATOM 589 C C . HIS A 1 80 ? 8.899 2.234 -17.902 1.00 97.12 80 HIS A C 1
ATOM 591 O O . HIS A 1 80 ? 7.826 2.443 -17.328 1.00 97.12 80 HIS A O 1
ATOM 597 N N . ARG A 1 81 ? 9.752 3.237 -18.154 1.00 97.00 81 ARG A N 1
ATOM 598 C CA . ARG A 1 81 ? 9.607 4.610 -17.623 1.00 97.00 81 ARG A CA 1
ATOM 599 C C . ARG A 1 81 ? 8.237 5.245 -17.900 1.00 97.00 81 ARG A C 1
ATOM 601 O O . ARG A 1 81 ? 7.635 5.838 -17.009 1.00 97.00 81 ARG A O 1
ATOM 608 N N . ARG A 1 82 ? 7.715 5.098 -19.126 1.00 97.38 82 ARG A N 1
ATOM 609 C CA . ARG A 1 82 ? 6.380 5.612 -19.497 1.00 97.38 82 ARG A CA 1
ATOM 610 C C . ARG A 1 82 ? 5.251 4.938 -18.702 1.00 97.38 82 ARG A C 1
ATOM 612 O O . ARG A 1 82 ? 4.315 5.629 -18.307 1.00 97.38 82 ARG A O 1
ATOM 619 N N . ALA A 1 83 ? 5.349 3.632 -18.444 1.00 97.69 83 ALA A N 1
ATOM 620 C CA . ALA A 1 83 ? 4.378 2.910 -17.631 1.00 97.69 83 ALA A CA 1
ATOM 621 C C . ALA A 1 83 ? 4.416 3.373 -16.178 1.00 97.69 83 ALA A C 1
ATOM 623 O O . ALA A 1 83 ? 3.373 3.710 -15.632 1.00 97.69 83 ALA A O 1
ATOM 624 N N . LEU A 1 84 ? 5.611 3.495 -15.593 1.00 97.69 84 LEU A N 1
ATOM 625 C CA . LEU A 1 84 ? 5.781 4.008 -14.232 1.00 97.69 84 LEU A CA 1
ATOM 626 C C . LEU A 1 84 ? 5.173 5.393 -14.049 1.00 97.69 84 LEU A C 1
ATOM 628 O O . LEU A 1 84 ? 4.417 5.605 -13.106 1.00 97.69 84 LEU A O 1
ATOM 632 N N . ARG A 1 85 ? 5.430 6.319 -14.981 1.00 97.94 85 ARG A N 1
ATOM 633 C CA . ARG A 1 85 ? 4.827 7.657 -14.933 1.00 97.94 85 ARG A CA 1
ATOM 634 C C . ARG A 1 85 ? 3.299 7.587 -14.954 1.00 97.94 85 ARG A C 1
ATOM 636 O O . ARG A 1 85 ? 2.654 8.269 -14.166 1.00 97.94 85 ARG A O 1
ATOM 643 N N . ARG A 1 86 ? 2.717 6.770 -15.841 1.00 97.94 86 ARG A N 1
ATOM 644 C CA . ARG A 1 86 ? 1.256 6.622 -15.952 1.00 97.94 86 ARG A CA 1
ATOM 645 C C . ARG A 1 86 ? 0.654 5.994 -14.695 1.00 97.94 86 ARG A C 1
ATOM 647 O O . ARG A 1 86 ? -0.341 6.501 -14.192 1.00 97.94 86 ARG A O 1
ATOM 654 N N . LEU A 1 87 ? 1.257 4.926 -14.178 1.00 98.06 87 LEU A N 1
ATOM 655 C CA . LEU A 1 87 ? 0.809 4.267 -12.952 1.00 98.06 87 LEU A CA 1
ATOM 656 C C . LEU A 1 87 ? 0.902 5.224 -11.759 1.00 98.06 87 LEU A C 1
ATOM 658 O O . LEU A 1 87 ? -0.079 5.391 -11.043 1.00 98.06 87 LEU A O 1
ATOM 662 N N . GLY A 1 88 ? 2.023 5.934 -11.605 1.00 96.75 88 GLY A N 1
ATOM 663 C CA . GLY A 1 88 ? 2.192 6.950 -10.566 1.00 96.75 88 GLY A CA 1
ATOM 664 C C . GLY A 1 88 ? 1.114 8.035 -10.625 1.00 96.75 88 GLY A C 1
ATOM 665 O O . GLY A 1 88 ? 0.538 8.381 -9.598 1.00 96.75 88 GLY A O 1
ATOM 666 N N . GLN A 1 89 ? 0.758 8.510 -11.824 1.00 97.38 89 GLN A N 1
ATOM 667 C CA . GLN A 1 89 ? -0.351 9.454 -12.004 1.00 97.38 89 GLN A CA 1
ATOM 668 C C . GLN A 1 89 ? -1.701 8.877 -11.563 1.00 97.38 89 GLN A C 1
ATOM 670 O O . GLN A 1 89 ? -2.483 9.598 -10.952 1.00 97.38 89 GLN A O 1
ATOM 675 N N . LEU A 1 90 ? -1.978 7.595 -11.825 1.00 96.69 90 LEU A N 1
ATOM 676 C CA . LEU A 1 90 ? -3.209 6.945 -11.363 1.00 96.69 90 LEU A CA 1
ATOM 677 C C . LEU A 1 90 ? -3.258 6.841 -9.832 1.00 96.69 90 LEU A C 1
ATOM 679 O O . LEU A 1 90 ? -4.306 7.112 -9.247 1.00 96.69 90 LEU A O 1
ATOM 683 N N . PHE A 1 91 ? -2.138 6.508 -9.181 1.00 94.25 91 PHE A N 1
ATOM 684 C CA . PHE A 1 91 ? -2.049 6.472 -7.717 1.00 94.25 91 PHE A CA 1
ATOM 685 C C . PHE A 1 91 ? -2.212 7.866 -7.094 1.00 94.25 91 PHE A C 1
ATOM 687 O O . PHE A 1 91 ? -2.991 8.021 -6.155 1.00 94.25 91 PHE A O 1
ATOM 694 N N . ILE A 1 92 ? -1.534 8.886 -7.636 1.00 92.69 92 ILE A N 1
ATOM 695 C CA . ILE A 1 92 ? -1.641 10.281 -7.170 1.00 92.69 92 ILE A CA 1
ATOM 696 C C . ILE A 1 92 ? -3.073 10.799 -7.338 1.00 92.69 92 ILE A C 1
ATOM 698 O O . ILE A 1 92 ? -3.626 11.391 -6.415 1.00 92.69 92 ILE A O 1
ATOM 702 N N . ALA A 1 93 ? -3.693 10.529 -8.489 1.00 95.00 93 ALA A N 1
ATOM 703 C CA . ALA A 1 93 ? -5.066 10.929 -8.786 1.00 95.00 93 ALA A CA 1
ATOM 704 C C . ALA A 1 93 ? -6.131 10.050 -8.103 1.00 95.00 93 ALA A C 1
ATOM 706 O O . ALA A 1 93 ? -7.314 10.243 -8.363 1.00 95.00 93 ALA A O 1
ATOM 707 N N . ARG A 1 94 ? -5.736 9.075 -7.264 1.00 92.50 94 ARG A N 1
ATOM 708 C CA . ARG A 1 94 ? -6.637 8.137 -6.562 1.00 92.50 94 ARG A CA 1
ATOM 709 C C . ARG A 1 94 ? -7.601 7.391 -7.493 1.00 92.50 94 ARG A C 1
ATOM 711 O O . ARG A 1 94 ? -8.719 7.071 -7.119 1.00 92.50 94 ARG A O 1
ATOM 718 N N . ARG A 1 95 ? -7.146 7.079 -8.707 1.00 95.31 95 ARG A N 1
ATOM 719 C CA . ARG A 1 95 ? -7.895 6.295 -9.706 1.00 95.31 95 ARG A CA 1
ATOM 720 C C . ARG A 1 95 ? -7.644 4.789 -9.602 1.00 95.31 95 ARG A C 1
ATOM 722 O O . ARG A 1 95 ? -8.072 4.040 -10.473 1.00 95.31 95 ARG A O 1
ATOM 729 N N . VAL A 1 96 ? -6.887 4.368 -8.591 1.00 95.19 96 VAL A N 1
ATOM 730 C CA . VAL A 1 96 ? -6.615 2.964 -8.285 1.00 95.19 96 VAL A CA 1
ATOM 731 C C . VAL A 1 96 ? -7.387 2.606 -7.028 1.00 95.19 96 VAL A C 1
ATOM 733 O O . VAL A 1 96 ? -7.066 3.089 -5.939 1.00 95.19 96 VAL A O 1
ATOM 736 N N . GLU A 1 97 ? -8.381 1.746 -7.190 1.00 94.69 97 GLU A N 1
ATOM 737 C CA . GLU A 1 97 ? -9.103 1.148 -6.077 1.00 94.69 97 GLU A CA 1
ATOM 738 C C . GLU A 1 97 ? -8.275 0.011 -5.480 1.00 94.69 97 GLU A C 1
ATOM 740 O O . GLU A 1 97 ? -7.613 -0.751 -6.189 1.00 94.69 97 GLU A O 1
ATOM 745 N N . LYS A 1 98 ? -8.263 -0.066 -4.151 1.00 95.19 98 LYS A N 1
ATOM 746 C CA . LYS A 1 98 ? -7.521 -1.080 -3.404 1.00 95.19 98 LYS A CA 1
ATOM 747 C C . LYS A 1 98 ? -8.450 -1.660 -2.356 1.00 95.19 98 LYS A C 1
ATOM 749 O O . LYS A 1 98 ? -9.044 -0.901 -1.593 1.00 95.19 98 LYS A O 1
ATOM 754 N N . THR A 1 99 ? -8.482 -2.981 -2.279 1.00 97.94 99 THR A N 1
ATOM 755 C CA . THR A 1 99 ? -9.207 -3.715 -1.246 1.00 97.94 99 THR A CA 1
ATOM 756 C C . THR A 1 99 ? -8.200 -4.508 -0.438 1.00 97.94 99 THR A C 1
ATOM 758 O O . THR A 1 99 ? -7.428 -5.288 -0.993 1.00 97.94 99 THR A O 1
ATOM 761 N N . TYR A 1 100 ? -8.202 -4.299 0.871 1.00 98.12 100 TYR A N 1
ATOM 762 C CA . TYR A 1 100 ? -7.387 -5.046 1.816 1.00 98.12 100 TYR A CA 1
ATOM 763 C C . TYR A 1 100 ? -8.292 -5.930 2.647 1.00 98.12 100 TYR A C 1
ATOM 765 O O . TYR A 1 100 ? -9.337 -5.488 3.113 1.00 98.12 100 TYR A O 1
ATOM 773 N N . TRP A 1 101 ? -7.883 -7.172 2.849 1.00 98.25 101 TRP A N 1
ATOM 774 C CA . TRP A 1 101 ? -8.551 -8.072 3.773 1.00 98.25 101 TRP A CA 1
ATOM 775 C C . TRP A 1 101 ? -7.716 -8.196 5.035 1.00 98.25 101 TRP A C 1
ATOM 777 O O . TRP A 1 101 ? -6.514 -8.449 4.959 1.00 98.25 101 TRP A O 1
ATOM 787 N N . ALA A 1 102 ? -8.353 -8.002 6.184 1.00 97.69 102 ALA A N 1
ATOM 788 C CA . ALA A 1 102 ? -7.708 -8.132 7.481 1.00 97.69 102 ALA A CA 1
ATOM 789 C C . ALA A 1 102 ? -8.625 -8.855 8.461 1.00 97.69 102 ALA A C 1
ATOM 791 O O . ALA A 1 102 ? -9.844 -8.713 8.400 1.00 97.69 102 ALA A O 1
ATOM 792 N N . VAL A 1 103 ? -8.024 -9.609 9.375 1.00 97.44 103 VAL A N 1
ATOM 793 C CA . VAL A 1 103 ? -8.710 -10.130 10.557 1.00 97.44 103 VAL A CA 1
ATOM 794 C C . VAL A 1 103 ? -8.298 -9.259 11.736 1.00 97.44 103 VAL A C 1
ATOM 796 O O . VAL A 1 103 ? -7.104 -9.103 11.991 1.00 97.44 103 VAL A O 1
ATOM 799 N N . VAL A 1 104 ? -9.276 -8.679 12.423 1.00 96.81 104 VAL A N 1
ATOM 800 C CA . VAL A 1 104 ? -9.080 -7.803 13.584 1.00 96.81 104 VAL A CA 1
ATOM 801 C C . VAL A 1 104 ? -9.690 -8.427 14.835 1.00 96.81 104 VAL A C 1
ATOM 803 O O . VAL A 1 104 ? -10.566 -9.287 14.741 1.00 96.81 104 VAL A O 1
ATOM 806 N N . GLN A 1 105 ? -9.214 -8.000 16.003 1.00 97.12 105 GLN A N 1
ATOM 807 C CA . GLN A 1 105 ? -9.827 -8.342 17.287 1.00 97.12 105 GLN A CA 1
ATOM 808 C C . GLN A 1 105 ? -11.018 -7.420 17.562 1.00 97.12 105 GLN A C 1
ATOM 810 O O . GLN A 1 105 ? -10.954 -6.229 17.267 1.00 97.12 105 GLN A O 1
ATOM 815 N N . GLY A 1 106 ? -12.072 -7.971 18.157 1.00 94.12 106 GLY A N 1
ATOM 816 C CA . GLY A 1 106 ? -13.324 -7.269 18.413 1.00 94.12 106 GLY A CA 1
ATOM 817 C C . GLY A 1 106 ? -14.273 -7.276 17.217 1.00 94.12 106 GLY A C 1
ATOM 818 O O . GLY A 1 106 ? -13.970 -7.803 16.142 1.00 94.12 106 GLY A O 1
ATOM 819 N N . GLU A 1 107 ? -15.449 -6.696 17.429 1.00 90.19 107 GLU A N 1
ATOM 820 C CA . GLU A 1 107 ? -16.534 -6.632 16.454 1.00 90.19 107 GLU A CA 1
ATOM 821 C C . GLU A 1 107 ? -16.982 -5.174 16.317 1.00 90.19 107 GLU A C 1
ATOM 823 O O . GLU A 1 107 ? -17.528 -4.634 17.275 1.00 90.19 107 GLU A O 1
ATOM 828 N N . PRO A 1 108 ? -16.738 -4.509 15.169 1.00 90.75 108 PRO A N 1
ATOM 829 C CA . PRO A 1 108 ? -17.339 -3.210 14.900 1.00 90.75 108 PRO A CA 1
ATOM 830 C C . PRO A 1 108 ? -18.863 -3.323 14.956 1.00 90.75 108 PRO A C 1
ATOM 832 O O . PRO A 1 108 ? -19.426 -4.276 14.391 1.00 90.75 108 PRO A O 1
ATOM 835 N N . ASP A 1 109 ? -19.499 -2.348 15.608 1.00 90.00 109 ASP A N 1
ATOM 836 C CA . ASP A 1 109 ? -20.953 -2.293 15.778 1.00 90.00 109 ASP A CA 1
ATOM 837 C C . ASP A 1 109 ? -21.650 -2.318 14.409 1.00 90.00 109 ASP A C 1
ATOM 839 O O . ASP A 1 109 ? -22.484 -3.182 14.122 1.00 90.00 109 ASP A O 1
ATOM 843 N N . ASP A 1 110 ? -21.208 -1.441 13.506 1.00 96.50 110 ASP A N 1
ATOM 844 C CA . ASP A 1 110 ? -21.751 -1.342 12.159 1.00 96.50 110 ASP A CA 1
ATOM 845 C C . ASP A 1 110 ? -21.105 -2.340 11.188 1.00 96.50 110 ASP A C 1
ATOM 847 O O . ASP A 1 110 ? -19.898 -2.596 11.184 1.00 96.50 110 ASP A O 1
ATOM 851 N N . ALA A 1 111 ? -21.918 -2.900 10.287 1.00 97.00 111 ALA A N 1
ATOM 852 C CA . ALA A 1 111 ? -21.431 -3.793 9.231 1.00 97.00 111 ALA A CA 1
ATOM 853 C C . ALA A 1 111 ? -20.653 -3.052 8.126 1.00 97.00 111 ALA A C 1
ATOM 855 O O . ALA A 1 111 ? -19.909 -3.676 7.367 1.00 97.00 111 ALA A O 1
ATOM 856 N N . VAL A 1 112 ? -20.837 -1.738 8.007 1.00 98.31 112 VAL A N 1
ATOM 857 C CA . VAL A 1 112 ? -20.132 -0.853 7.075 1.00 98.31 112 VAL A CA 1
ATOM 858 C C . VAL A 1 112 ? -19.863 0.455 7.801 1.00 98.31 112 VAL A C 1
ATOM 860 O O . VAL A 1 112 ? -20.757 0.977 8.455 1.00 98.31 112 VAL A O 1
ATOM 863 N N . GLY A 1 113 ? -18.670 1.014 7.640 1.00 98.00 113 GLY A N 1
ATOM 864 C CA . GLY A 1 113 ? -18.353 2.311 8.223 1.00 98.00 113 GLY A CA 1
ATOM 865 C C . GLY A 1 113 ? -17.139 2.970 7.590 1.00 98.00 113 GLY A C 1
ATOM 866 O O . GLY A 1 113 ? -16.493 2.421 6.693 1.00 98.00 113 GLY A O 1
ATOM 867 N N . THR A 1 114 ? -16.824 4.163 8.086 1.00 98.38 114 THR A N 1
ATOM 868 C CA . THR A 1 114 ? -15.660 4.948 7.674 1.00 98.38 114 THR A CA 1
ATOM 869 C C . THR A 1 114 ? -14.837 5.309 8.902 1.00 98.38 114 THR A C 1
ATOM 871 O O . THR A 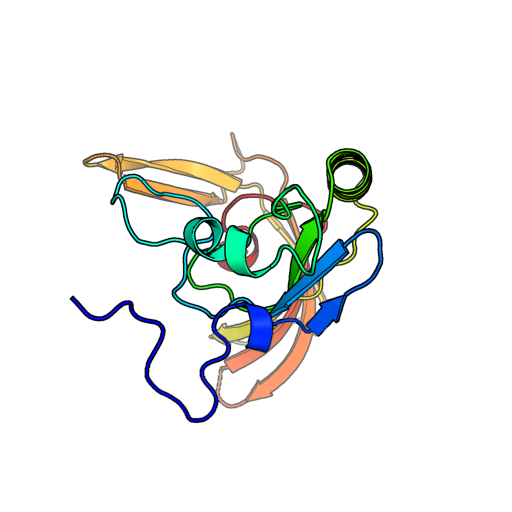1 114 ? -15.350 5.881 9.857 1.00 98.38 114 THR A O 1
ATOM 874 N N . ILE A 1 115 ? -13.545 5.000 8.856 1.00 97.69 115 ILE A N 1
ATOM 875 C CA . ILE A 1 115 ? -12.563 5.430 9.848 1.00 97.69 115 ILE A CA 1
ATOM 876 C C . ILE A 1 115 ? -11.879 6.680 9.294 1.00 97.69 115 ILE A C 1
ATOM 878 O O . ILE A 1 115 ? -11.058 6.578 8.374 1.00 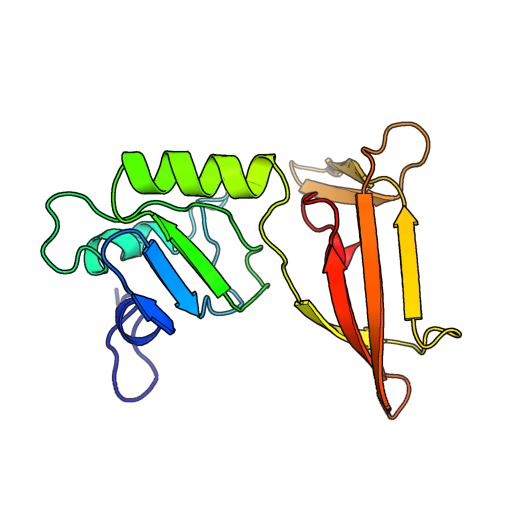97.69 115 ILE A O 1
ATOM 882 N N . ASP A 1 116 ? -12.240 7.841 9.837 1.00 97.75 116 ASP A N 1
ATOM 883 C CA . ASP A 1 116 ? -11.665 9.154 9.520 1.00 97.75 116 ASP A CA 1
ATOM 884 C C . ASP A 1 116 ? -10.889 9.676 10.734 1.00 97.75 116 ASP A C 1
ATOM 886 O O . ASP A 1 116 ? -11.420 10.375 11.597 1.00 97.75 116 ASP A O 1
ATOM 890 N N . LEU A 1 117 ? -9.635 9.237 10.843 1.00 98.00 117 LEU A N 1
ATOM 891 C CA . LEU A 1 117 ? -8.751 9.562 11.957 1.00 98.00 117 LEU A CA 1
ATOM 892 C C . LEU A 1 117 ? -7.405 10.039 11.391 1.00 98.00 117 LEU A C 1
ATOM 894 O O . LEU A 1 117 ? -6.675 9.244 10.798 1.00 98.00 117 LEU A O 1
ATOM 898 N N . PRO A 1 118 ? -7.044 11.328 11.532 1.00 97.81 118 PRO A N 1
ATOM 899 C CA . PRO A 1 118 ? -5.812 11.865 10.959 1.00 97.81 118 PRO A CA 1
ATOM 900 C C . PRO A 1 118 ? -4.570 11.240 11.604 1.00 97.81 118 PRO A C 1
ATOM 902 O O . PRO A 1 118 ? -4.534 10.996 12.809 1.00 97.81 118 PRO A O 1
ATOM 905 N N . LEU A 1 119 ? -3.527 11.001 10.800 1.00 97.94 119 LEU A N 1
ATOM 906 C CA . LEU A 1 119 ? -2.334 10.263 11.225 1.00 97.94 119 LEU A CA 1
ATOM 907 C C . LEU A 1 119 ? -1.069 11.121 11.213 1.00 97.94 119 LEU A C 1
ATOM 909 O O . LEU A 1 119 ? -0.720 11.718 10.190 1.00 97.94 119 LEU A O 1
ATOM 913 N N . ALA A 1 120 ? -0.323 11.099 12.315 1.00 96.69 120 ALA A N 1
ATOM 914 C CA . ALA A 1 120 ? 0.984 11.733 12.450 1.00 96.69 120 ALA A CA 1
ATOM 915 C C . ALA A 1 120 ? 2.090 10.705 12.717 1.00 96.69 120 ALA A C 1
ATOM 917 O O . ALA A 1 120 ? 1.880 9.662 13.343 1.00 96.69 120 ALA A O 1
ATOM 918 N N . LYS A 1 121 ? 3.302 11.019 12.249 1.00 94.38 121 LYS A N 1
ATOM 919 C CA . LYS A 1 121 ? 4.515 10.278 12.600 1.00 94.38 121 LYS A CA 1
ATOM 920 C C . LYS A 1 121 ? 5.023 10.784 13.947 1.00 94.38 121 LYS A C 1
ATOM 922 O O . LYS A 1 121 ? 5.409 11.941 14.058 1.00 94.38 121 LYS A O 1
ATOM 927 N N . VAL A 1 122 ? 5.107 9.896 14.929 1.00 92.12 122 VAL A N 1
ATOM 928 C CA . VAL A 1 122 ? 5.626 10.195 16.266 1.00 92.12 122 VAL A CA 1
ATOM 929 C C . VAL A 1 122 ? 7.003 9.559 16.420 1.00 92.12 122 VAL A C 1
ATOM 931 O O . VAL A 1 122 ? 7.156 8.342 16.267 1.00 92.12 122 VAL A O 1
ATOM 934 N N . SER A 1 123 ? 8.016 10.382 16.704 1.00 89.19 123 SER A N 1
ATOM 935 C CA . SER A 1 123 ? 9.360 9.888 17.008 1.00 89.19 123 SER A CA 1
ATOM 936 C C . SER A 1 123 ? 9.392 9.270 18.402 1.00 89.19 123 SER A C 1
ATOM 938 O O . SER A 1 123 ? 8.858 9.823 19.358 1.00 89.19 123 SER A O 1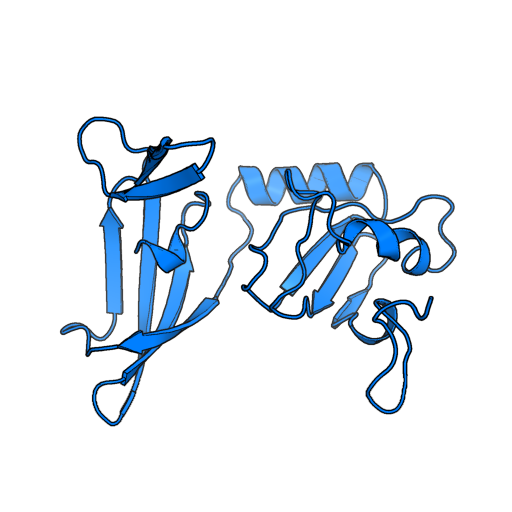
ATOM 940 N N . LEU A 1 124 ? 10.042 8.120 18.510 1.00 80.25 124 LEU A N 1
ATOM 941 C CA . LEU A 1 124 ? 10.393 7.457 19.759 1.00 80.25 124 LEU A CA 1
ATOM 942 C C . LEU A 1 124 ? 11.909 7.595 19.985 1.00 80.25 124 LEU A C 1
ATOM 944 O O . LEU A 1 124 ? 12.628 8.178 19.170 1.00 80.25 124 LEU A O 1
ATOM 948 N N . HIS A 1 125 ? 12.418 7.041 21.087 1.00 81.38 125 HIS A N 1
ATOM 949 C CA . HIS A 1 125 ? 13.857 7.008 21.358 1.00 81.38 125 HIS A CA 1
ATOM 950 C C . HIS A 1 125 ? 14.634 6.177 20.315 1.00 81.38 125 HIS A C 1
ATOM 952 O O . HIS A 1 125 ? 14.135 5.174 19.799 1.00 81.38 125 HIS A O 1
ATOM 958 N N . LYS A 1 126 ? 15.895 6.568 20.062 1.00 71.00 126 LYS A N 1
ATOM 959 C CA . LYS A 1 126 ? 16.880 5.845 19.227 1.00 71.00 126 LYS A CA 1
ATOM 960 C C . LYS A 1 126 ? 16.384 5.520 17.805 1.00 71.00 126 LYS A C 1
ATOM 962 O O . LYS A 1 126 ? 16.363 4.362 17.398 1.00 71.00 126 LYS A O 1
ATOM 967 N N . SER A 1 127 ? 15.966 6.544 17.054 1.00 72.19 127 SER A N 1
ATOM 968 C CA . SER A 1 127 ? 15.554 6.455 15.634 1.00 72.19 127 SER A CA 1
ATOM 969 C C . SER A 1 127 ? 14.325 5.585 15.341 1.00 72.19 127 SER A C 1
ATOM 971 O O . SER A 1 127 ? 13.958 5.386 14.180 1.00 72.19 127 SER A O 1
ATOM 973 N N . ARG A 1 128 ? 13.646 5.089 16.377 1.00 79.44 128 ARG A N 1
ATOM 974 C CA . ARG A 1 128 ? 12.361 4.408 16.241 1.00 79.44 128 ARG A CA 1
ATOM 975 C C . ARG A 1 128 ? 11.264 5.448 16.067 1.00 79.44 128 ARG A C 1
ATOM 977 O O . ARG A 1 128 ? 11.316 6.525 16.645 1.00 79.44 128 ARG A O 1
ATOM 984 N N . TRP A 1 129 ? 10.249 5.126 15.285 1.00 89.12 129 TRP A N 1
ATOM 985 C CA . TRP A 1 129 ? 9.068 5.964 15.120 1.00 89.12 129 TRP A CA 1
ATOM 986 C C . TRP A 1 129 ? 7.851 5.072 14.908 1.00 89.12 129 TRP A C 1
ATOM 988 O O . TRP A 1 129 ? 7.986 3.904 14.541 1.00 89.12 129 TRP A O 1
ATOM 998 N N . GLN A 1 130 ? 6.668 5.624 15.137 1.00 92.00 130 GLN A N 1
ATOM 999 C CA . GLN A 1 130 ? 5.402 4.965 14.831 1.00 92.00 130 GLN A CA 1
ATOM 1000 C C . GLN A 1 130 ? 4.399 5.970 14.272 1.00 92.00 130 GLN A C 1
ATOM 1002 O O . GLN A 1 130 ? 4.552 7.175 14.461 1.00 92.00 130 GLN A O 1
ATOM 1007 N N . MET A 1 131 ? 3.386 5.471 13.573 1.00 94.81 131 MET A N 1
ATOM 1008 C CA . MET A 1 131 ? 2.227 6.277 13.198 1.00 94.81 131 MET A CA 1
ATOM 1009 C C . MET A 1 131 ? 1.201 6.214 14.324 1.00 94.81 131 MET A C 1
ATOM 1011 O O . MET A 1 131 ? 0.990 5.141 14.887 1.00 94.81 131 MET A O 1
ATOM 1015 N N . LYS A 1 132 ? 0.579 7.346 14.645 1.00 96.31 132 LYS A N 1
ATOM 1016 C CA . LYS A 1 132 ? -0.525 7.435 15.604 1.00 96.31 132 LYS A CA 1
ATOM 1017 C C . LYS A 1 132 ? -1.619 8.345 15.075 1.00 96.31 132 LYS A C 1
ATOM 1019 O O . LYS A 1 132 ? -1.346 9.205 14.238 1.00 96.31 132 LYS A O 1
ATOM 1024 N N . VAL A 1 133 ? -2.821 8.162 15.610 1.00 97.00 133 VAL A N 1
ATOM 1025 C CA . VAL A 1 133 ? -3.897 9.141 15.479 1.00 97.00 133 VAL A CA 1
ATOM 1026 C C . VAL A 1 133 ? -3.496 10.410 16.227 1.00 97.00 133 VAL A C 1
ATOM 1028 O O . VAL A 1 133 ? -3.097 10.340 17.389 1.00 97.00 133 VAL A O 1
ATOM 1031 N N . ASP A 1 134 ? -3.568 11.549 15.544 1.00 95.62 134 ASP A N 1
ATOM 1032 C CA . ASP A 1 134 ? -3.273 12.868 16.104 1.00 95.62 134 ASP A CA 1
ATOM 1033 C C . ASP A 1 134 ? -4.144 13.916 15.404 1.00 95.62 134 ASP A C 1
ATOM 1035 O O . ASP A 1 134 ? -3.973 14.193 14.217 1.00 95.62 134 ASP A O 1
ATOM 1039 N N . THR A 1 135 ? -5.095 14.494 16.133 1.00 95.00 135 THR A N 1
ATOM 1040 C CA . THR A 1 135 ? -6.053 15.472 15.597 1.00 95.00 135 THR A CA 1
ATOM 1041 C C . THR A 1 135 ? -5.482 16.880 15.460 1.00 95.00 135 THR A C 1
ATOM 1043 O O . THR A 1 135 ? -6.125 17.729 14.852 1.00 95.00 135 THR A O 1
ATOM 1046 N N . THR A 1 136 ? -4.297 17.143 16.012 1.00 94.38 136 THR A N 1
ATOM 1047 C CA . THR A 1 136 ? -3.673 18.472 16.013 1.00 94.38 136 THR A CA 1
ATOM 1048 C C . THR A 1 136 ? -2.738 18.638 14.821 1.00 94.38 136 THR A C 1
ATOM 1050 O O . THR A 1 136 ? -2.755 19.673 14.159 1.00 94.38 136 THR A O 1
ATOM 1053 N N . VAL A 1 137 ? -1.914 17.624 14.533 1.00 94.62 137 VAL A N 1
ATOM 1054 C CA . VAL A 1 137 ? -0.881 17.684 13.477 1.00 94.62 137 VAL A CA 1
ATOM 1055 C C . VAL A 1 137 ? -0.946 16.525 12.479 1.00 94.62 137 VAL A C 1
ATOM 1057 O O . VAL A 1 137 ? -0.112 16.432 11.573 1.00 94.62 137 VAL A O 1
ATOM 1060 N N . GLY A 1 138 ? -1.906 15.613 12.635 1.00 95.12 138 GLY A N 1
ATOM 1061 C CA . GLY A 1 138 ? -2.071 14.476 11.742 1.00 95.12 138 GLY A CA 1
ATOM 1062 C C . GLY A 1 138 ? -2.505 14.881 10.338 1.00 95.12 138 GLY A C 1
ATOM 1063 O O . GLY A 1 138 ? -3.266 15.819 10.117 1.00 95.12 138 GLY A O 1
ATOM 1064 N N . GLN A 1 139 ? -2.027 14.129 9.353 1.00 97.06 139 GLN A N 1
ATOM 1065 C CA . GLN A 1 139 ? -2.475 14.271 7.974 1.00 97.06 139 GLN A CA 1
ATOM 1066 C C . GLN A 1 139 ? -3.767 13.483 7.779 1.00 97.06 139 GLN A C 1
ATOM 1068 O O . GLN A 1 139 ? -3.859 12.343 8.236 1.00 97.06 139 GLN A O 1
ATOM 1073 N N . THR A 1 140 ? -4.715 14.036 7.016 1.00 97.38 140 THR A N 1
ATOM 1074 C CA . THR A 1 140 ? -5.979 13.364 6.680 1.00 97.38 140 THR A CA 1
ATOM 1075 C C . THR A 1 140 ? -5.735 11.940 6.190 1.00 97.38 140 THR A C 1
ATOM 1077 O O . THR A 1 140 ? -4.962 11.717 5.237 1.00 97.38 140 THR A O 1
ATOM 1080 N N . ALA A 1 141 ? -6.415 11.002 6.842 1.00 97.69 141 ALA A N 1
ATOM 1081 C CA . ALA A 1 141 ? -6.404 9.591 6.533 1.00 97.69 141 ALA A CA 1
ATOM 1082 C C . ALA A 1 141 ? -7.827 9.045 6.666 1.00 97.69 141 ALA A C 1
ATOM 1084 O O . ALA A 1 141 ? -8.465 9.237 7.692 1.00 97.69 141 ALA A O 1
ATOM 1085 N N . ILE A 1 142 ? -8.323 8.392 5.615 1.00 98.12 142 ILE A N 1
ATOM 1086 C CA . ILE A 1 142 ? -9.696 7.886 5.549 1.00 98.12 142 ILE A CA 1
ATOM 1087 C C . ILE A 1 142 ? -9.677 6.463 4.993 1.00 98.12 142 ILE A C 1
ATOM 1089 O O . ILE A 1 142 ? -9.097 6.217 3.924 1.00 98.12 142 ILE A O 1
ATOM 1093 N N . THR A 1 143 ? -10.324 5.543 5.705 1.00 98.38 143 THR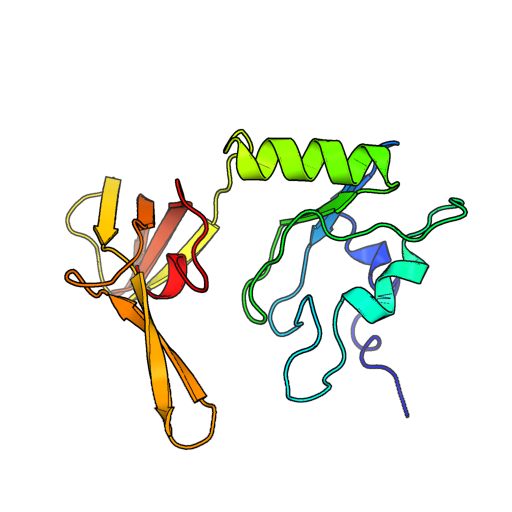 A N 1
ATOM 1094 C CA . THR A 1 143 ? -10.476 4.135 5.317 1.00 98.38 143 THR A CA 1
ATOM 1095 C C . THR A 1 143 ? -11.926 3.710 5.484 1.00 98.38 143 THR A C 1
ATOM 1097 O O . THR A 1 143 ? -12.445 3.750 6.593 1.00 98.38 143 THR A O 1
ATOM 1100 N N . ASP A 1 144 ? -12.567 3.264 4.407 1.00 98.44 144 ASP A N 1
ATOM 1101 C CA . ASP A 1 144 ? -13.868 2.602 4.516 1.00 98.44 144 ASP A CA 1
ATOM 1102 C C . ASP A 1 144 ? -13.677 1.135 4.867 1.00 98.44 144 ASP A C 1
ATOM 1104 O O . ASP A 1 144 ? -12.727 0.506 4.397 1.00 98.44 144 ASP A O 1
ATOM 1108 N N . TYR A 1 145 ? -14.594 0.565 5.636 1.00 98.50 145 TYR A N 1
ATOM 1109 C CA . TYR A 1 145 ? -14.601 -0.860 5.927 1.00 98.50 145 TYR A CA 1
ATOM 1110 C C . TYR A 1 145 ? -15.978 -1.477 5.702 1.00 98.50 145 TYR A C 1
ATOM 1112 O O . TYR A 1 145 ? -17.015 -0.819 5.784 1.00 98.50 145 TYR A O 1
ATOM 1120 N N . ARG A 1 146 ? -15.970 -2.779 5.434 1.00 98.44 146 ARG A N 1
ATOM 1121 C CA . ARG A 1 146 ? -17.139 -3.651 5.456 1.00 98.44 146 ARG A CA 1
ATOM 1122 C C . ARG A 1 146 ? -16.792 -4.916 6.226 1.00 98.44 146 ARG A C 1
ATOM 1124 O O . ARG A 1 146 ? -15.762 -5.535 5.959 1.00 98.44 146 ARG A O 1
ATOM 1131 N N . VAL A 1 147 ? -17.669 -5.318 7.132 1.00 98.38 147 VAL A N 1
ATOM 1132 C CA . VAL A 1 147 ? -17.606 -6.609 7.809 1.00 98.38 147 VAL A CA 1
ATOM 1133 C C . VAL A 1 147 ? -17.971 -7.713 6.823 1.00 98.38 147 VAL A C 1
ATOM 1135 O O . VAL A 1 147 ? -19.044 -7.696 6.224 1.00 98.38 147 VAL A O 1
ATOM 1138 N N . VAL A 1 148 ? -17.058 -8.666 6.646 1.00 98.19 148 VAL A N 1
ATOM 1139 C CA . VAL A 1 148 ? -17.253 -9.854 5.806 1.00 98.19 148 VAL A CA 1
ATOM 1140 C C . VAL A 1 148 ? -17.766 -11.018 6.648 1.00 98.19 148 VAL A C 1
ATOM 1142 O O . VAL A 1 148 ? -18.706 -11.699 6.251 1.00 98.19 148 VAL A O 1
ATOM 1145 N N . ALA A 1 149 ? -17.168 -11.239 7.821 1.00 97.56 149 ALA A N 1
ATOM 1146 C CA . ALA A 1 149 ? -17.586 -12.272 8.764 1.00 97.56 149 ALA A CA 1
ATOM 1147 C C . ALA A 1 149 ? -17.155 -11.927 10.196 1.00 97.56 149 ALA A C 1
ATOM 1149 O O . ALA A 1 149 ? -16.147 -11.248 10.394 1.00 97.56 149 ALA A O 1
ATOM 1150 N N . ARG A 1 150 ? -17.889 -12.449 11.183 1.00 96.94 150 ARG A N 1
ATOM 1151 C CA . ARG A 1 150 ? -17.565 -12.374 12.616 1.00 96.94 150 ARG A CA 1
ATOM 1152 C C . ARG A 1 150 ? -17.496 -13.786 13.186 1.00 96.94 150 ARG A C 1
ATOM 1154 O O . ARG A 1 150 ? -18.347 -14.615 12.858 1.00 96.94 150 ARG A O 1
ATOM 1161 N N . ARG A 1 151 ? -16.479 -14.087 13.994 1.00 95.75 151 ARG A N 1
ATOM 1162 C CA . ARG A 1 151 ? -16.358 -15.382 14.676 1.00 95.75 151 ARG A CA 1
ATOM 1163 C C . ARG A 1 151 ? -15.430 -15.291 15.881 1.00 95.75 151 ARG A C 1
ATOM 1165 O O . ARG A 1 151 ? -14.251 -14.994 15.726 1.00 95.75 151 ARG A O 1
ATOM 1172 N N . GLY A 1 152 ? -15.942 -15.650 17.058 1.00 93.81 152 GLY A N 1
ATOM 1173 C CA . GLY A 1 152 ? -15.127 -15.839 18.263 1.00 93.81 152 GLY A CA 1
ATOM 1174 C C . GLY A 1 152 ? -14.378 -14.581 18.706 1.00 93.81 152 GLY A C 1
ATOM 1175 O O . GLY A 1 152 ? -13.204 -14.675 19.051 1.00 93.81 152 GLY A O 1
ATOM 1176 N N . GLY A 1 153 ? -15.021 -13.409 18.635 1.00 95.19 153 GLY A N 1
ATOM 1177 C CA . GLY A 1 153 ? -14.391 -12.130 18.977 1.00 95.19 153 GLY A CA 1
ATOM 1178 C C . GLY A 1 153 ? -13.363 -11.640 17.951 1.00 95.19 153 GLY A C 1
ATOM 1179 O O . GLY A 1 153 ? -12.590 -10.732 18.250 1.00 95.19 153 GLY A O 1
ATOM 1180 N N . LEU A 1 154 ? -13.330 -12.240 16.758 1.00 98.00 154 LEU A N 1
ATOM 1181 C CA . LEU A 1 154 ? -12.559 -11.773 15.612 1.00 98.00 154 LEU A CA 1
ATOM 1182 C C . LEU A 1 154 ? -13.496 -11.346 14.486 1.00 98.00 154 LEU A C 1
ATOM 1184 O O . LEU A 1 154 ? -14.516 -11.993 14.230 1.00 98.00 154 LEU A O 1
ATOM 1188 N N . THR A 1 155 ? -13.085 -10.320 13.748 1.00 98.25 155 THR A N 1
ATOM 1189 C CA . THR A 1 155 ? -13.818 -9.830 12.581 1.00 98.25 155 THR A CA 1
ATOM 1190 C C . THR A 1 155 ? -12.937 -9.833 11.347 1.00 98.25 155 THR A C 1
ATOM 1192 O O . THR A 1 155 ? -11.844 -9.272 11.343 1.00 98.25 155 THR A O 1
ATOM 1195 N N . TRP A 1 156 ? -13.426 -10.438 10.267 1.00 98.19 156 TRP A N 1
ATOM 1196 C CA . TRP A 1 156 ? -12.833 -10.308 8.943 1.00 98.19 156 TRP A CA 1
ATOM 1197 C C . TRP A 1 156 ? -13.418 -9.079 8.244 1.00 98.19 156 TRP A C 1
ATOM 1199 O O . TRP A 1 156 ? -14.623 -9.000 8.003 1.00 98.19 156 TRP A O 1
ATOM 1209 N N . LEU A 1 157 ? -12.553 -8.121 7.921 1.00 98.44 157 LEU A N 1
ATOM 1210 C CA . LEU A 1 157 ? -12.892 -6.856 7.283 1.00 98.44 157 LEU A CA 1
ATOM 1211 C C . LEU A 1 157 ? -12.368 -6.790 5.849 1.00 98.44 157 LEU A C 1
ATOM 1213 O O . LEU A 1 157 ? -11.236 -7.190 5.567 1.00 98.44 157 LEU A O 1
ATOM 1217 N N . ALA A 1 158 ? -13.171 -6.195 4.969 1.00 98.56 158 ALA A N 1
ATOM 1218 C CA . ALA A 1 158 ? -12.726 -5.632 3.704 1.00 98.56 158 ALA A CA 1
ATOM 1219 C C . ALA A 1 158 ? -12.541 -4.120 3.870 1.00 98.56 158 ALA A C 1
ATOM 1221 O O . ALA A 1 158 ? -13.507 -3.403 4.125 1.00 98.56 158 ALA A O 1
ATOM 1222 N N . LEU A 1 159 ? -11.306 -3.641 3.729 1.00 98.50 159 LEU A N 1
ATOM 1223 C CA . LEU A 1 159 ? -10.915 -2.247 3.921 1.00 98.50 159 LEU A CA 1
ATOM 1224 C C . LEU A 1 159 ? -10.549 -1.585 2.590 1.00 98.50 159 LEU A C 1
ATOM 1226 O O . LEU A 1 159 ? -9.764 -2.128 1.809 1.00 98.50 159 LEU A O 1
ATOM 1230 N N . HIS A 1 160 ? -11.065 -0.380 2.369 1.00 98.12 160 HIS A N 1
ATOM 1231 C CA . HIS A 1 160 ? -10.900 0.409 1.152 1.00 98.12 160 HIS A CA 1
ATOM 1232 C C . HIS A 1 160 ? -10.320 1.785 1.530 1.00 98.12 160 HIS A C 1
ATOM 1234 O O . HIS A 1 160 ? -11.055 2.707 1.895 1.00 98.12 160 HIS A O 1
ATOM 1240 N N . PRO A 1 161 ? -8.986 1.955 1.522 1.00 96.81 161 PRO A N 1
ATOM 1241 C CA . PRO A 1 161 ? -8.367 3.214 1.915 1.00 96.81 161 PRO A CA 1
ATOM 1242 C C . PRO A 1 161 ? -8.541 4.275 0.818 1.00 96.81 161 PRO A C 1
ATOM 1244 O O . PRO A 1 161 ? -8.001 4.137 -0.284 1.00 96.81 161 PRO A O 1
ATOM 1247 N N . ARG A 1 162 ? -9.236 5.376 1.137 1.00 95.44 162 ARG A N 1
ATOM 1248 C CA . ARG A 1 162 ? -9.378 6.546 0.244 1.00 95.44 162 ARG A CA 1
ATOM 1249 C C . ARG A 1 162 ? -8.078 7.350 0.152 1.00 95.44 162 ARG A C 1
ATOM 1251 O O . ARG A 1 162 ? -7.798 8.018 -0.843 1.00 95.44 162 ARG A O 1
ATOM 1258 N N . THR A 1 163 ? -7.264 7.284 1.200 1.00 93.81 163 THR A N 1
ATOM 1259 C CA . THR A 1 163 ? -5.923 7.879 1.285 1.00 93.81 163 THR A CA 1
ATOM 1260 C C . THR A 1 163 ? -4.834 6.797 1.295 1.00 93.81 163 THR A C 1
ATOM 1262 O O . THR A 1 163 ? -5.105 5.610 1.136 1.00 93.81 163 THR A O 1
ATOM 1265 N N . GLY A 1 164 ? -3.563 7.190 1.397 1.00 91.69 164 GLY A N 1
ATOM 1266 C CA . GLY A 1 164 ? -2.430 6.259 1.363 1.00 91.69 164 GLY A CA 1
ATOM 1267 C C . GLY A 1 164 ? -1.326 6.650 2.333 1.00 91.69 164 GLY A C 1
ATOM 1268 O O . GLY A 1 164 ? -0.184 6.817 1.911 1.00 91.69 164 GLY A O 1
ATOM 1269 N N . ARG A 1 165 ? -1.666 6.870 3.609 1.00 93.69 165 ARG A N 1
ATOM 1270 C CA . ARG A 1 165 ? -0.668 7.179 4.642 1.00 93.69 165 ARG A CA 1
ATOM 1271 C C . ARG A 1 165 ? 0.099 5.921 5.046 1.00 93.69 165 ARG A C 1
ATOM 1273 O O . ARG A 1 165 ? -0.401 4.801 4.943 1.00 93.69 165 ARG A O 1
ATOM 1280 N N . THR A 1 166 ? 1.327 6.113 5.510 1.00 91.94 166 THR A N 1
ATOM 1281 C CA . THR A 1 166 ? 2.151 5.034 6.061 1.00 91.94 166 THR A CA 1
ATOM 1282 C C . THR A 1 166 ? 1.389 4.314 7.174 1.00 91.94 166 THR A C 1
ATOM 1284 O O . THR A 1 166 ? 0.796 4.977 8.018 1.00 91.94 166 THR A O 1
ATOM 1287 N N . HIS A 1 167 ? 1.383 2.979 7.165 1.00 93.69 167 HIS A N 1
ATOM 1288 C CA . HIS A 1 167 ? 0.703 2.127 8.154 1.00 93.69 167 HIS A CA 1
ATOM 1289 C C . HIS A 1 167 ? -0.803 2.408 8.352 1.00 93.69 167 HIS A C 1
ATOM 1291 O O . HIS A 1 167 ? -1.364 1.958 9.344 1.00 93.69 167 HIS A O 1
ATOM 1297 N N . GLN A 1 168 ? -1.475 3.114 7.431 1.00 96.31 168 GLN A N 1
ATOM 1298 C CA . GLN A 1 168 ? -2.834 3.627 7.646 1.00 96.31 168 GLN A CA 1
ATOM 1299 C C . GLN A 1 168 ? -3.828 2.562 8.126 1.00 96.31 168 GLN A C 1
ATOM 1301 O O . GLN A 1 168 ? -4.421 2.732 9.177 1.00 96.31 168 GLN A O 1
ATOM 1306 N N . ILE A 1 169 ? -3.951 1.446 7.400 1.00 96.44 169 ILE A N 1
ATOM 1307 C CA . ILE A 1 169 ? -4.875 0.338 7.722 1.00 96.44 169 ILE A CA 1
ATOM 1308 C C . ILE A 1 169 ? -4.534 -0.369 9.040 1.00 96.44 169 ILE A C 1
ATOM 1310 O O . ILE A 1 169 ? -5.359 -1.087 9.573 1.00 96.44 169 ILE A O 1
ATOM 1314 N N . ARG A 1 170 ? -3.300 -0.240 9.534 1.00 95.12 170 ARG A N 1
ATOM 1315 C CA . ARG A 1 170 ? -2.900 -0.848 10.809 1.00 95.12 170 ARG A CA 1
ATOM 1316 C C . ARG A 1 170 ? -3.183 0.060 12.001 1.00 95.12 170 ARG A C 1
ATOM 1318 O O . ARG A 1 170 ? -3.195 -0.430 13.122 1.00 95.12 170 ARG A O 1
ATOM 1325 N N . VAL A 1 171 ? -3.246 1.372 11.769 1.00 95.88 171 VAL A N 1
ATOM 1326 C CA . VAL A 1 171 ? -3.519 2.368 12.813 1.00 95.88 171 VAL A CA 1
ATOM 1327 C C . VAL A 1 171 ? -5.012 2.658 12.910 1.00 95.88 171 VAL A C 1
ATOM 1329 O O . VAL A 1 171 ? -5.499 2.887 14.010 1.00 95.88 171 VAL A O 1
ATOM 1332 N N . HIS A 1 172 ? -5.694 2.677 11.764 1.00 95.50 172 HIS A N 1
ATOM 1333 C CA . HIS A 1 172 ? -7.150 2.621 11.670 1.00 95.50 172 HIS A CA 1
ATOM 1334 C C . HIS A 1 172 ? -7.616 1.226 12.071 1.00 95.50 172 HIS A C 1
ATOM 1336 O O . HIS A 1 172 ? -8.630 1.145 12.789 1.00 95.50 172 HIS A O 1
#